Protein AF-A0A9X2Y7F1-F1 (afdb_monomer)

Sequence (53 aa):
MTDLDAEDAKLVVLARGAMGRAEAASGAAVRDADGRTYAGAPVELAALQLTAL

Foldseek 3Di:
DPDDDPLVVVQVVLFVVQCVVVVAPTKGKDADPVRDIDIAQWDDDPVDTGHND

Radius of gyration: 12.42 Å; Cα contacts (8 Å, |Δi|>4): 80; chains: 1; bounding box: 32×23×31 Å

InterPro domains:
  IPR016193 Cytidine deaminase-like [SSF53927] (7-51)
  IPR060251 Cytidine deaminase-like, bacterial [PF26947] (4-53)

Mean predicted aligned error: 3.09 Å

pLDDT: mean 95.63, std 7.17, range [55.88, 98.69]

Nearest PDB structures (foldseek):
  8wkq-assembly1_WL  TM=6.953E-01  e=5.118E+00  Salmonella enterica subsp. enterica serovar Typhimurium str. LT2
  4he7-assembly1_A  TM=4.800E-01  e=2.003E+00  Pentadiplandra brazzeana
  2n66-assembly1_A  TM=5.406E-01  e=3.424E+00  Pentadiplandra brazzeana
  7w8e-assembly1_A  TM=4.756E-01  e=2.449E+00  Pentadiplandra brazzeana
  1ykd-assembly1_B  TM=3.805E-01  e=5.473E+00  Anabaena sp.

Structure (mmCIF, N/CA/C/O backbone):
data_AF-A0A9X2Y7F1-F1
#
_entry.id   AF-A0A9X2Y7F1-F1
#
loop_
_atom_site.group_PDB
_atom_site.id
_atom_site.type_symbol
_atom_site.label_atom_id
_atom_site.label_alt_id
_atom_site.label_comp_id
_atom_site.label_asym_id
_atom_site.label_entity_id
_atom_site.label_seq_id
_atom_site.pdbx_PDB_ins_code
_atom_site.Cartn_x
_atom_site.Cartn_y
_atom_site.Cartn_z
_atom_site.occupancy
_atom_site.B_iso_or_equiv
_atom_site.auth_seq_id
_atom_site.auth_comp_id
_atom_site.auth_asym_id
_atom_site.auth_atom_id
_atom_site.pdbx_PDB_model_num
ATOM 1 N N . MET A 1 1 ? 15.015 -15.269 -9.008 1.00 55.88 1 MET A N 1
ATOM 2 C CA . MET A 1 1 ? 14.042 -14.166 -9.119 1.00 55.88 1 MET A CA 1
ATOM 3 C C . MET A 1 1 ? 14.386 -13.443 -10.397 1.00 55.88 1 MET A C 1
ATOM 5 O O . MET A 1 1 ? 15.534 -13.055 -10.537 1.00 55.88 1 MET A O 1
ATOM 9 N N . THR A 1 2 ? 13.472 -13.385 -11.359 1.00 67.06 2 THR A N 1
ATOM 10 C CA . THR A 1 2 ? 13.613 -12.464 -12.492 1.00 67.06 2 THR A CA 1
ATOM 11 C C . THR A 1 2 ? 13.721 -11.053 -11.933 1.00 67.06 2 THR A C 1
ATOM 13 O O . THR A 1 2 ? 12.927 -10.697 -11.060 1.00 67.06 2 THR A O 1
ATOM 16 N N . ASP A 1 3 ? 14.720 -10.294 -12.377 1.00 85.88 3 ASP A N 1
ATOM 17 C CA . ASP A 1 3 ? 14.821 -8.888 -12.000 1.00 85.88 3 ASP A CA 1
ATOM 18 C C . ASP A 1 3 ? 13.564 -8.162 -12.478 1.00 85.88 3 ASP A C 1
ATOM 20 O O . ASP A 1 3 ? 13.150 -8.298 -13.632 1.00 85.88 3 ASP A O 1
ATOM 24 N N . LEU A 1 4 ? 12.927 -7.453 -11.548 1.00 91.94 4 LEU A N 1
ATOM 25 C CA . LEU A 1 4 ? 11.810 -6.568 -11.847 1.00 91.94 4 LEU A CA 1
ATOM 26 C C . LEU A 1 4 ? 12.338 -5.382 -12.648 1.00 91.94 4 LEU A C 1
ATOM 28 O O . LEU A 1 4 ? 13.449 -4.903 -12.398 1.00 91.94 4 LEU A O 1
ATOM 32 N N . ASP A 1 5 ? 11.526 -4.872 -13.568 1.00 94.94 5 ASP A N 1
ATOM 33 C CA . ASP A 1 5 ? 11.818 -3.563 -14.130 1.00 94.94 5 ASP A CA 1
ATOM 34 C C . ASP A 1 5 ? 11.761 -2.477 -13.036 1.00 94.94 5 ASP A C 1
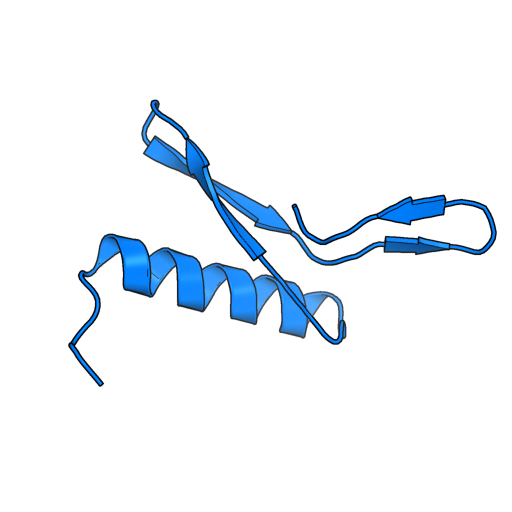ATOM 36 O O . ASP A 1 5 ? 11.246 -2.679 -11.930 1.00 94.94 5 ASP A O 1
ATOM 40 N N . ALA A 1 6 ? 12.350 -1.313 -13.317 1.00 94.69 6 ALA A N 1
ATOM 41 C CA . ALA A 1 6 ? 12.493 -0.257 -12.317 1.00 94.69 6 ALA A CA 1
ATOM 42 C C . ALA A 1 6 ? 11.142 0.277 -11.803 1.00 94.69 6 ALA A C 1
ATOM 44 O O . ALA A 1 6 ? 11.047 0.703 -10.649 1.00 94.69 6 ALA A O 1
ATOM 45 N N . GLU A 1 7 ? 10.099 0.249 -12.634 1.00 93.88 7 GLU A N 1
ATOM 46 C CA . GLU A 1 7 ? 8.782 0.777 -12.282 1.00 93.88 7 GLU A CA 1
ATOM 47 C C . GLU A 1 7 ? 7.9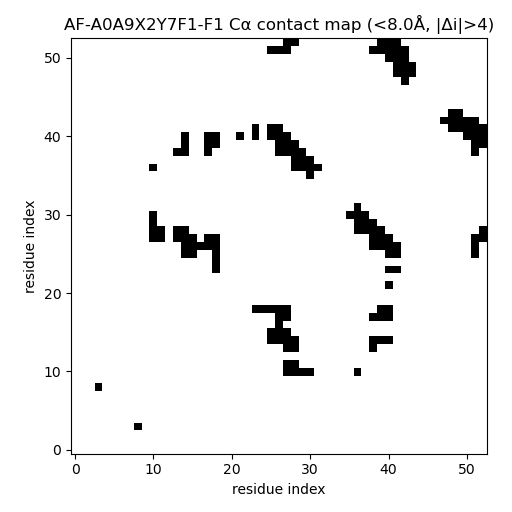98 -0.213 -11.415 1.00 93.88 7 GLU A C 1
ATOM 49 O O . GLU A 1 7 ? 7.402 0.186 -10.413 1.00 93.88 7 GLU A O 1
ATOM 54 N N . ASP A 1 8 ? 8.082 -1.506 -11.711 1.00 95.69 8 ASP A N 1
ATOM 55 C CA . ASP A 1 8 ? 7.521 -2.565 -10.880 1.00 95.69 8 ASP A CA 1
ATOM 56 C C . ASP A 1 8 ? 8.267 -2.670 -9.544 1.00 95.69 8 ASP A C 1
ATOM 58 O O . ASP A 1 8 ? 7.655 -2.773 -8.475 1.00 95.69 8 ASP A O 1
ATOM 62 N N . ALA A 1 9 ? 9.599 -2.556 -9.568 1.00 96.81 9 ALA A N 1
ATOM 63 C CA . ALA A 1 9 ? 10.409 -2.507 -8.355 1.00 96.81 9 ALA A CA 1
ATOM 64 C C . ALA A 1 9 ? 10.004 -1.324 -7.459 1.00 96.81 9 ALA A C 1
ATOM 66 O O . ALA A 1 9 ? 9.875 -1.478 -6.239 1.00 96.81 9 ALA A O 1
ATOM 67 N N . LYS A 1 10 ? 9.731 -0.154 -8.051 1.00 96.62 10 LYS A N 1
ATOM 68 C CA . LYS A 1 10 ? 9.216 1.021 -7.335 1.00 96.62 10 LYS A CA 1
ATOM 69 C C . LYS A 1 10 ? 7.870 0.736 -6.661 1.00 96.62 10 LYS A C 1
ATOM 71 O O . LYS A 1 10 ? 7.694 1.129 -5.506 1.00 96.62 10 LYS A O 1
ATOM 76 N N . LEU A 1 11 ? 6.941 0.035 -7.318 1.00 97.94 11 LEU A N 1
ATOM 77 C CA . LEU A 1 11 ? 5.664 -0.349 -6.698 1.00 97.94 11 LEU A CA 1
ATOM 78 C C . LEU A 1 11 ? 5.876 -1.256 -5.480 1.00 97.94 11 LEU A C 1
ATOM 80 O O . LEU A 1 11 ? 5.287 -1.014 -4.425 1.00 97.94 11 LEU A O 1
ATOM 84 N N . VAL A 1 12 ? 6.779 -2.236 -5.569 1.00 97.81 12 VAL A N 1
ATOM 85 C CA . VAL A 1 12 ? 7.111 -3.116 -4.434 1.00 97.81 12 VAL A CA 1
ATOM 86 C C . VAL A 1 12 ? 7.679 -2.324 -3.254 1.00 97.81 12 VAL A C 1
ATOM 88 O O . VAL A 1 12 ? 7.297 -2.564 -2.105 1.00 97.81 12 VAL A O 1
ATOM 91 N N . VAL A 1 13 ? 8.572 -1.365 -3.516 1.00 98.19 13 VAL A N 1
ATOM 92 C CA . VAL A 1 13 ? 9.147 -0.498 -2.474 1.00 98.19 13 VAL A CA 1
ATOM 93 C C . VAL A 1 13 ? 8.056 0.317 -1.781 1.00 98.19 13 VAL A C 1
ATOM 95 O O . VAL A 1 13 ? 8.004 0.360 -0.550 1.00 98.19 13 VAL A O 1
ATOM 98 N N . LEU A 1 14 ? 7.152 0.926 -2.548 1.00 98.56 14 LEU A N 1
ATOM 99 C CA . LEU A 1 14 ? 6.071 1.745 -2.000 1.00 98.56 14 LEU A CA 1
ATOM 100 C C . LEU A 1 14 ? 5.062 0.918 -1.196 1.00 98.56 14 LEU A C 1
ATOM 102 O O . LEU A 1 14 ? 4.673 1.345 -0.108 1.00 98.56 14 LEU A O 1
ATOM 106 N N . ALA A 1 15 ? 4.701 -0.276 -1.671 1.00 98.69 15 ALA A N 1
ATOM 107 C CA . ALA A 1 15 ? 3.828 -1.203 -0.954 1.00 98.69 15 ALA A CA 1
ATOM 108 C C . ALA A 1 15 ? 4.421 -1.605 0.409 1.00 98.69 15 ALA A C 1
ATOM 110 O O . ALA A 1 15 ? 3.740 -1.538 1.434 1.00 98.69 15 ALA A O 1
ATOM 111 N N . ARG A 1 16 ? 5.719 -1.939 0.452 1.00 98.50 16 ARG A N 1
ATOM 112 C CA . ARG A 1 16 ? 6.439 -2.236 1.706 1.00 98.50 16 ARG A CA 1
ATOM 113 C C . ARG A 1 16 ? 6.515 -1.020 2.628 1.00 98.50 16 ARG A C 1
ATOM 115 O O . ARG A 1 16 ? 6.352 -1.154 3.836 1.00 98.50 16 ARG A O 1
ATOM 122 N N . GLY A 1 17 ? 6.730 0.170 2.069 1.00 98.62 17 GLY A N 1
ATOM 123 C CA . GLY A 1 17 ? 6.740 1.415 2.833 1.00 98.62 17 GLY A CA 1
ATOM 124 C C . GLY A 1 17 ? 5.378 1.763 3.439 1.00 98.62 17 GLY A C 1
ATOM 125 O O . GLY A 1 17 ? 5.325 2.299 4.542 1.00 98.62 17 GLY A O 1
ATOM 126 N N . ALA A 1 18 ? 4.273 1.476 2.745 1.00 98.62 18 ALA A N 1
ATOM 127 C CA . ALA A 1 18 ? 2.924 1.642 3.285 1.00 98.62 18 ALA A CA 1
ATOM 128 C C . ALA A 1 18 ? 2.640 0.636 4.411 1.00 98.62 18 ALA A C 1
ATOM 130 O O . ALA A 1 18 ? 2.229 1.052 5.491 1.00 98.62 18 ALA A O 1
ATOM 131 N N . MET A 1 19 ? 2.958 -0.645 4.187 1.00 98.44 19 MET A N 1
ATOM 132 C CA . MET A 1 19 ? 2.875 -1.713 5.193 1.00 98.44 19 MET A CA 1
ATOM 133 C C . MET A 1 19 ? 3.612 -1.329 6.483 1.00 98.44 19 MET A C 1
ATOM 135 O O . MET A 1 19 ? 3.019 -1.331 7.557 1.00 98.44 19 MET A O 1
ATOM 139 N N . GLY A 1 20 ? 4.886 -0.932 6.371 1.00 98.56 20 GLY A N 1
ATOM 140 C CA . GLY A 1 20 ? 5.707 -0.582 7.531 1.00 98.56 20 GLY A CA 1
ATOM 141 C C . GLY A 1 20 ? 5.213 0.654 8.285 1.00 98.56 20 GLY A C 1
ATOM 142 O O . GLY A 1 20 ? 5.236 0.662 9.509 1.00 98.56 20 GLY A O 1
ATOM 143 N N . ARG A 1 21 ? 4.729 1.689 7.583 1.00 98.12 21 ARG A N 1
ATOM 144 C CA . ARG A 1 21 ? 4.218 2.917 8.226 1.00 98.12 21 ARG A CA 1
ATOM 145 C C . ARG A 1 21 ? 2.891 2.720 8.950 1.00 98.12 21 ARG A C 1
ATOM 147 O O . ARG A 1 21 ? 2.620 3.450 9.895 1.00 98.12 21 ARG A O 1
ATOM 154 N N . ALA A 1 22 ? 2.064 1.799 8.469 1.00 97.56 22 ALA A N 1
ATOM 155 C CA . ALA A 1 22 ? 0.781 1.475 9.079 1.00 97.56 22 ALA A CA 1
ATOM 156 C C . ALA A 1 22 ? 0.878 0.339 10.110 1.00 97.56 22 ALA A C 1
ATOM 158 O O . ALA A 1 22 ? -0.145 -0.031 10.672 1.00 97.56 22 ALA A O 1
ATOM 159 N N . GLU A 1 23 ? 2.071 -0.238 10.316 1.00 97.69 23 GLU A N 1
ATOM 160 C CA . GLU A 1 23 ? 2.282 -1.450 11.126 1.00 97.69 23 GLU A CA 1
ATOM 161 C C . GLU A 1 23 ? 1.350 -2.609 10.722 1.00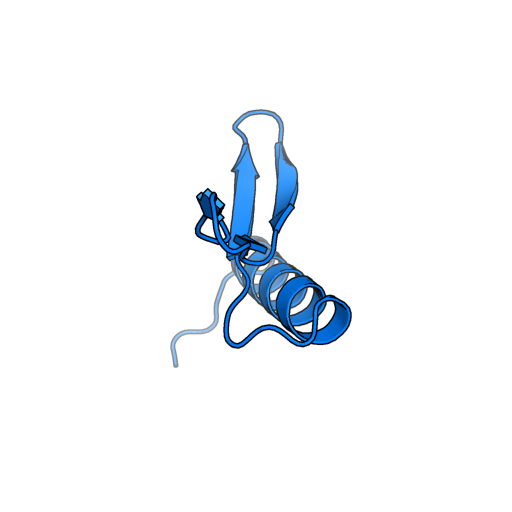 97.69 23 GLU A C 1
ATOM 163 O O . GLU A 1 23 ? 0.928 -3.427 11.537 1.00 97.69 23 GLU A O 1
ATOM 168 N N . ALA A 1 24 ? 1.018 -2.679 9.433 1.00 97.62 24 ALA A N 1
ATOM 169 C CA . ALA A 1 24 ? 0.065 -3.636 8.898 1.00 97.62 24 ALA A CA 1
ATOM 170 C C . ALA A 1 24 ? 0.755 -4.917 8.411 1.00 97.62 24 ALA A C 1
ATOM 172 O O . ALA A 1 24 ? 1.912 -4.906 7.993 1.00 97.62 24 ALA A O 1
ATOM 173 N N . ALA A 1 25 ? 0.010 -6.025 8.371 1.00 96.81 25 ALA A N 1
ATOM 174 C CA . ALA A 1 25 ? 0.505 -7.292 7.820 1.00 96.81 25 ALA A CA 1
ATOM 175 C C . ALA A 1 25 ? 0.686 -7.261 6.289 1.00 96.81 25 ALA A C 1
ATOM 177 O O . ALA A 1 25 ? 1.350 -8.126 5.716 1.00 96.81 25 ALA A O 1
ATOM 178 N N . SER A 1 26 ? 0.082 -6.283 5.609 1.00 97.81 26 SER A N 1
ATOM 179 C CA . SER A 1 26 ? 0.159 -6.122 4.160 1.00 97.81 26 SER A CA 1
ATOM 180 C C . SER A 1 26 ? 0.201 -4.651 3.748 1.00 97.81 26 SER A C 1
ATOM 182 O O . SER A 1 26 ? -0.112 -3.749 4.522 1.00 97.81 26 SER A O 1
ATOM 184 N N . GLY A 1 27 ? 0.607 -4.411 2.507 1.00 98.31 27 GLY A N 1
ATOM 185 C CA . GLY A 1 27 ? 0.536 -3.116 1.849 1.00 98.31 27 GLY A CA 1
ATOM 186 C C . GLY A 1 27 ? 0.493 -3.332 0.347 1.00 98.31 27 GLY A C 1
ATOM 187 O O . GLY A 1 27 ? 0.921 -4.380 -0.145 1.00 98.31 27 GLY A O 1
ATOM 188 N N . ALA A 1 28 ? -0.033 -2.359 -0.382 1.00 98.62 28 ALA A N 1
ATOM 189 C CA . ALA A 1 28 ? -0.163 -2.450 -1.825 1.00 98.62 28 ALA A CA 1
ATOM 190 C C . ALA A 1 28 ? 0.148 -1.106 -2.479 1.00 98.62 28 ALA A C 1
ATOM 192 O O . ALA A 1 28 ? 0.028 -0.052 -1.852 1.00 98.62 28 ALA A O 1
ATOM 193 N N . ALA A 1 29 ? 0.582 -1.152 -3.735 1.00 98.56 29 ALA A N 1
ATOM 194 C CA . ALA A 1 29 ? 0.789 0.034 -4.543 1.00 98.56 29 ALA A CA 1
ATOM 195 C C . ALA A 1 29 ? 0.432 -0.241 -6.004 1.00 98.56 29 ALA A C 1
ATOM 197 O O . ALA A 1 29 ? 0.729 -1.316 -6.520 1.00 98.56 29 ALA A O 1
ATOM 198 N N . VAL A 1 30 ? -0.177 0.741 -6.664 1.00 97.62 30 VAL A N 1
ATOM 199 C CA . VAL A 1 30 ? -0.545 0.696 -8.087 1.00 97.62 30 VAL A CA 1
ATOM 200 C C . VAL A 1 30 ? -0.153 1.981 -8.788 1.00 97.62 30 VAL A C 1
ATOM 202 O O . VAL A 1 30 ? -0.091 3.048 -8.172 1.00 97.62 30 VAL A O 1
ATOM 205 N N . ARG A 1 31 ? 0.076 1.875 -10.096 1.00 97.56 31 ARG A N 1
ATOM 206 C CA . ARG A 1 31 ? 0.234 3.012 -10.997 1.00 97.56 31 ARG A CA 1
ATOM 207 C C . ARG A 1 31 ? -1.010 3.135 -11.876 1.00 97.56 31 ARG A C 1
ATOM 209 O O . ARG A 1 31 ? -1.453 2.130 -12.425 1.00 97.56 31 ARG A O 1
ATOM 216 N N . ASP A 1 32 ? -1.567 4.336 -11.995 1.00 96.00 32 ASP A N 1
ATOM 217 C CA . ASP A 1 32 ? -2.675 4.597 -12.920 1.00 96.00 32 ASP A CA 1
ATOM 218 C C . ASP A 1 32 ? -2.177 4.809 -14.365 1.00 96.00 32 ASP A C 1
ATOM 220 O O . ASP A 1 32 ? -0.975 4.791 -14.646 1.00 96.00 32 ASP A O 1
ATOM 224 N N . ALA A 1 33 ? -3.111 4.998 -15.300 1.00 97.12 33 ALA A N 1
ATOM 225 C CA . ALA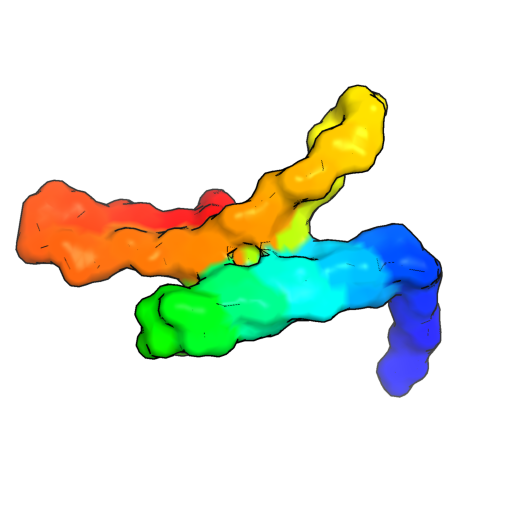 A 1 33 ? -2.788 5.244 -16.706 1.00 97.12 33 ALA A CA 1
ATOM 226 C C . ALA A 1 33 ? -2.132 6.620 -16.954 1.00 97.12 33 ALA A C 1
ATOM 228 O O . ALA A 1 33 ? -1.457 6.790 -17.967 1.00 97.12 33 ALA A O 1
ATOM 229 N N . ASP A 1 34 ? -2.282 7.566 -16.020 1.00 96.69 34 ASP A N 1
ATOM 230 C CA . ASP A 1 34 ? -1.658 8.895 -16.063 1.00 96.69 34 ASP A CA 1
ATOM 231 C C . ASP A 1 34 ? -0.225 8.879 -15.485 1.00 96.69 34 ASP A C 1
ATOM 233 O O . ASP A 1 34 ? 0.467 9.900 -15.485 1.00 96.69 34 ASP A O 1
ATOM 237 N N . GLY A 1 35 ? 0.233 7.732 -14.96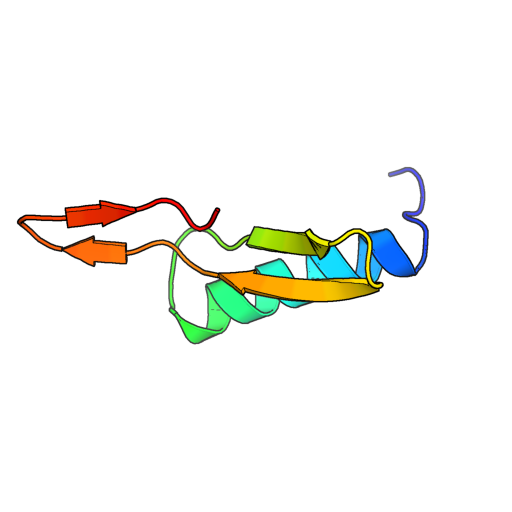9 1.00 94.25 35 GLY A N 1
ATOM 238 C CA . GLY A 1 35 ? 1.553 7.550 -14.369 1.00 94.25 35 GLY A CA 1
ATOM 239 C C . GLY A 1 35 ? 1.648 7.931 -12.886 1.00 94.25 35 GLY A C 1
ATOM 240 O O . GLY A 1 35 ? 2.746 7.890 -12.322 1.00 94.25 35 GLY A O 1
ATOM 241 N N . ARG A 1 36 ? 0.538 8.274 -12.218 1.00 97.56 36 ARG A N 1
ATOM 242 C CA . ARG A 1 36 ? 0.515 8.528 -10.767 1.00 97.56 36 ARG A CA 1
ATOM 243 C C . ARG A 1 36 ? 0.608 7.216 -10.006 1.00 97.56 36 ARG A C 1
ATOM 245 O O . ARG A 1 36 ? 0.092 6.194 -10.447 1.00 97.56 36 ARG A O 1
ATOM 252 N N . THR A 1 37 ? 1.243 7.242 -8.838 1.00 97.69 37 THR A N 1
ATOM 253 C CA . THR A 1 37 ? 1.373 6.063 -7.978 1.00 97.69 37 THR A CA 1
ATOM 254 C C . THR A 1 37 ? 0.604 6.250 -6.680 1.00 97.69 37 THR A C 1
ATOM 256 O O . THR A 1 37 ? 0.767 7.261 -5.998 1.00 97.69 37 THR A O 1
ATOM 259 N N . TYR A 1 38 ? -0.186 5.245 -6.320 1.00 98.06 38 TYR A N 1
ATOM 260 C CA . TYR A 1 38 ? -0.971 5.189 -5.094 1.00 98.06 38 TYR A CA 1
ATOM 261 C C . TYR A 1 38 ? -0.464 4.033 -4.247 1.00 98.06 38 TYR A C 1
ATOM 263 O O . TYR A 1 38 ? -0.238 2.951 -4.779 1.00 98.0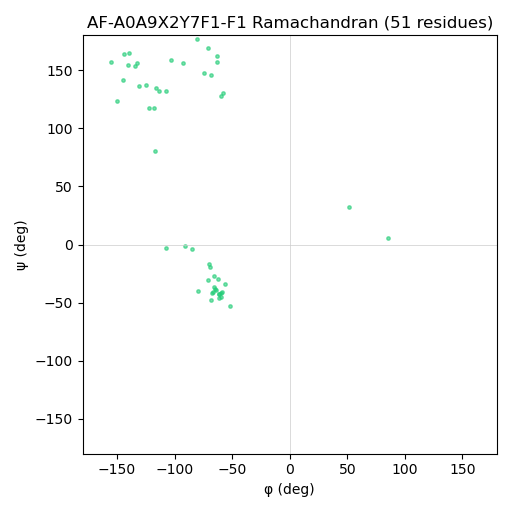6 38 TYR A O 1
ATOM 271 N N . ALA A 1 39 ?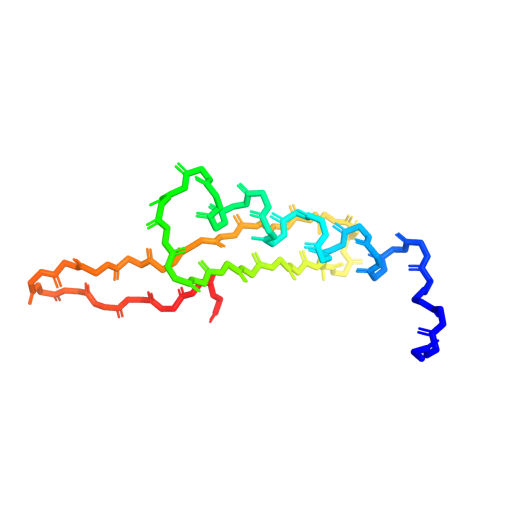 -0.279 4.255 -2.948 1.00 98.50 39 ALA A N 1
ATOM 272 C CA . ALA A 1 39 ? 0.122 3.216 -2.008 1.00 98.50 39 ALA A CA 1
ATOM 273 C C . ALA A 1 39 ? -0.794 3.236 -0.785 1.00 98.50 39 ALA A C 1
ATOM 275 O O . ALA A 1 39 ? -1.091 4.307 -0.252 1.00 98.50 39 ALA A O 1
ATOM 276 N N . GLY A 1 40 ? -1.216 2.054 -0.351 1.00 98.31 40 GLY A N 1
ATOM 277 C CA . GLY A 1 40 ? -2.178 1.859 0.725 1.00 98.31 40 GLY A CA 1
ATOM 278 C C . GLY A 1 40 ? -1.800 0.698 1.635 1.00 98.31 40 GLY A C 1
ATOM 279 O O . GLY A 1 40 ? -0.946 -0.133 1.315 1.00 98.31 40 GLY A O 1
ATOM 280 N N . ALA A 1 41 ? -2.448 0.668 2.790 1.00 98.56 41 ALA A N 1
ATOM 281 C CA . ALA A 1 41 ? -2.394 -0.399 3.778 1.00 98.56 41 ALA A CA 1
ATOM 282 C C . ALA A 1 41 ? -3.844 -0.727 4.185 1.00 98.56 41 ALA A C 1
ATOM 284 O O . ALA A 1 41 ? -4.719 0.123 3.991 1.00 98.56 41 ALA A O 1
ATOM 285 N N . PRO A 1 42 ? -4.127 -1.938 4.689 1.00 98.31 42 PRO A N 1
ATOM 286 C CA . PRO A 1 42 ? -5.481 -2.321 5.073 1.00 98.31 42 PRO A CA 1
ATOM 287 C C . PRO A 1 42 ? -6.029 -1.458 6.218 1.00 98.31 42 PRO A C 1
ATOM 289 O O . PRO A 1 42 ? -5.279 -0.883 7.009 1.00 98.31 42 PRO A O 1
ATOM 292 N N . VAL A 1 43 ? -7.358 -1.406 6.315 1.00 97.44 43 VAL A N 1
ATOM 293 C CA . VAL A 1 43 ? -8.090 -0.778 7.422 1.00 97.44 43 VAL A CA 1
ATOM 294 C C . VAL A 1 43 ? -8.912 -1.851 8.118 1.00 97.44 43 VAL A C 1
ATOM 296 O O . VAL A 1 43 ? -9.819 -2.415 7.510 1.00 97.44 43 VAL A O 1
ATOM 299 N N . GLU A 1 44 ? -8.621 -2.093 9.395 1.00 96.12 44 GLU A N 1
ATOM 300 C CA . GLU A 1 44 ? -9.294 -3.110 10.206 1.00 96.12 44 GLU A CA 1
ATOM 301 C C . GLU A 1 44 ? -10.034 -2.464 11.386 1.00 96.12 44 GLU A C 1
ATOM 303 O O . GLU A 1 44 ? -9.559 -2.430 12.520 1.00 96.12 44 GLU A O 1
ATOM 308 N N . LEU A 1 45 ? -11.220 -1.919 11.120 1.00 96.62 45 LEU A N 1
ATOM 309 C CA . LEU A 1 45 ? -12.118 -1.382 12.144 1.00 96.62 45 LEU A CA 1
ATOM 310 C C . LEU A 1 45 ? -13.266 -2.361 12.414 1.00 96.62 45 LEU A C 1
ATOM 312 O O . LEU A 1 45 ? -13.626 -3.179 11.568 1.00 96.62 45 LEU A O 1
ATOM 316 N N . ALA A 1 46 ? -13.907 -2.239 13.579 1.00 97.06 46 ALA A N 1
ATOM 317 C CA . ALA A 1 46 ? -14.998 -3.134 13.982 1.00 97.06 46 ALA A CA 1
ATOM 318 C C . ALA A 1 46 ? -16.168 -3.179 12.976 1.00 97.06 46 ALA A C 1
ATOM 320 O O . ALA A 1 46 ? -16.792 -4.220 12.804 1.00 97.06 46 ALA A O 1
ATOM 321 N N . ALA A 1 47 ? -16.456 -2.057 12.310 1.00 97.50 47 ALA A N 1
ATOM 322 C CA . ALA A 1 47 ? -17.550 -1.932 11.346 1.00 97.50 47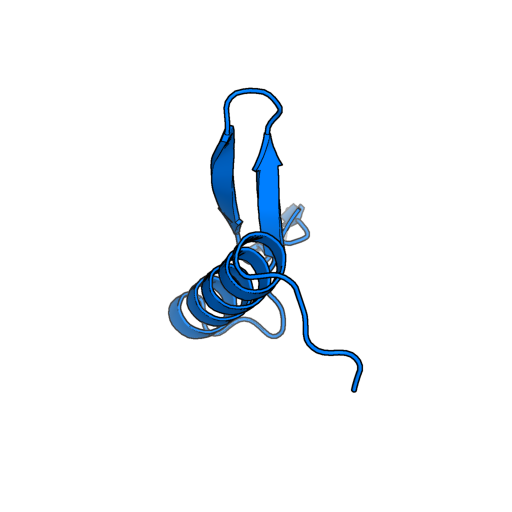 ALA A CA 1
ATOM 323 C C . ALA A 1 47 ? -17.084 -1.847 9.879 1.00 97.50 47 ALA A C 1
ATOM 325 O O . ALA A 1 47 ? -17.925 -1.750 8.988 1.00 97.50 47 ALA A O 1
ATOM 326 N N . LEU A 1 48 ? -15.772 -1.838 9.613 1.00 97.31 48 LEU A N 1
ATOM 327 C CA . LEU A 1 48 ? -15.230 -1.647 8.268 1.00 97.31 48 LEU A CA 1
ATOM 328 C C . LEU A 1 48 ? -13.899 -2.378 8.108 1.00 97.31 48 LEU A C 1
ATOM 330 O O . LEU A 1 48 ? -12.951 -2.119 8.844 1.00 97.31 48 LEU A O 1
ATOM 334 N N . GLN A 1 49 ? -13.846 -3.249 7.108 1.00 97.12 49 GLN A N 1
ATOM 335 C CA . GLN A 1 49 ? -12.663 -4.008 6.727 1.00 97.12 49 GLN A CA 1
ATOM 33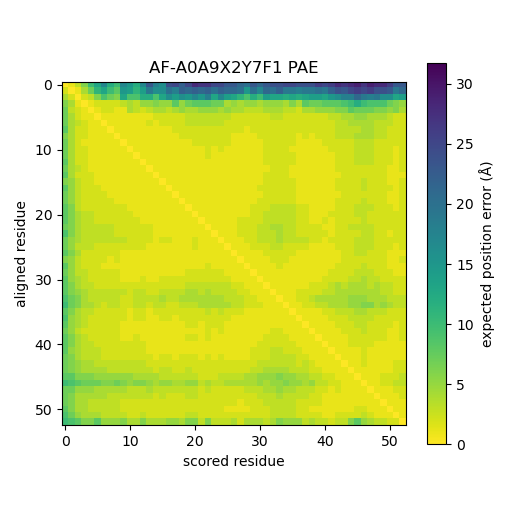6 C C . GLN A 1 49 ? -12.352 -3.681 5.269 1.00 97.12 49 GLN A C 1
ATOM 338 O O . GLN A 1 49 ? -13.181 -3.937 4.394 1.00 97.12 49 GLN A O 1
ATOM 343 N N . LEU A 1 50 ? -11.189 -3.087 5.013 1.00 97.75 50 LEU A N 1
ATOM 344 C CA . LEU A 1 50 ? -10.714 -2.772 3.667 1.00 97.75 50 LEU A CA 1
ATOM 345 C C . LEU A 1 50 ? -9.335 -3.384 3.455 1.00 97.75 50 LEU A C 1
ATOM 347 O O . LEU A 1 50 ? -8.462 -3.291 4.320 1.00 97.75 50 LEU A O 1
ATOM 351 N N . THR A 1 51 ? -9.135 -3.976 2.283 1.00 97.44 51 THR A N 1
ATOM 352 C CA . THR A 1 51 ? -7.810 -4.365 1.802 1.00 97.44 51 THR A CA 1
ATOM 353 C C . THR A 1 51 ? -6.998 -3.127 1.427 1.00 97.44 51 THR A C 1
ATOM 355 O O . THR A 1 51 ? -7.511 -2.010 1.368 1.00 97.44 51 THR A O 1
ATOM 358 N N . ALA A 1 52 ? -5.700 -3.312 1.189 1.00 96.19 52 ALA A N 1
ATOM 359 C CA . ALA A 1 52 ? -4.822 -2.210 0.804 1.00 96.19 52 ALA A CA 1
ATOM 360 C C . ALA A 1 52 ? -5.165 -1.597 -0.572 1.00 96.19 52 ALA A C 1
ATOM 362 O O . ALA A 1 52 ? -4.857 -0.422 -0.780 1.00 96.19 52 ALA A O 1
ATOM 363 N N . LEU A 1 53 ? -5.773 -2.382 -1.476 1.00 93.06 53 LEU A N 1
ATOM 364 C CA . LEU A 1 53 ? -6.328 -2.024 -2.790 1.00 93.06 53 LEU A CA 1
ATOM 365 C C . LEU A 1 53 ? -7.481 -2.969 -3.151 1.00 93.06 53 LEU A C 1
ATOM 367 O O . LEU A 1 53 ? -7.501 -4.091 -2.582 1.00 93.06 53 LEU A O 1
#

Solvent-accessible surface area (backbone atoms only — not comparable to full-atom values): 3160 Å² total; per-residue (Å²): 130,83,83,67,55,74,69,60,46,48,33,55,52,42,7,52,52,28,9,63,74,66,74,42,100,44,40,28,44,52,67,52,98,88,68,51,76,50,62,24,41,53,43,87,49,101,91,46,79,46,65,34,117

Secondary structure (DSSP, 8-state):
-PPPPHHHHHHHHHHHHHHHHTT-S--EEEE-TTS-EEEE--EEETTEEE---

Organism: NCBI:txid190147